Protein AF-A0A163IZF5-F1 (afdb_monomer_lite)

Organism: NCBI:txid189381

Secondary structure (DSSP, 8-state):
------------HHHHHHHHHHHTTTS-HHHHHHHTT--HHHHHHHHHHHTS--TTHHHHHHHHHHHHHTTT---HHHHHHHHHHTT----HHHHHHHHHHHT-

pLDDT: mean 82.53, std 12.18, range [29.98, 91.44]

Foldseek 3Di:
DDDDDDPVPPDPLLVLLVVLLVCVVPDPSVVSCVVSVHDPVSNVVNVVVVPDDDPCPVVLVLLVVVCVVVVNPDDLVVSQVVCVVVVNDDDSVVSVVSCVVVVD

InterPro domains:
  IPR025948 HTH-like domain [PF13276] (58-103)

Radius of gyration: 20.77 Å; chains: 1; bounding box: 46×44×44 Å

Sequence (104 aa):
MYTLAGRQETYPNKTKAQVIYELKDQYDVLALVKVADIPRSTYYYWEKRLNRPDKYAEVKKEILQVAHLYKGRYAYRRVTDDLMRKGIRHDPKTILRLMRELGV

Structure (mmCIF, N/CA/C/O backbone):
data_AF-A0A163IZF5-F1
#
_entry.id   AF-A0A163IZF5-F1
#
loop_
_atom_site.group_PDB
_atom_site.id
_atom_site.type_symbol
_atom_site.label_atom_id
_atom_site.label_alt_id
_atom_site.label_comp_id
_atom_site.label_asym_id
_atom_site.label_entity_id
_atom_site.label_seq_id
_atom_site.pdbx_PDB_ins_code
_atom_site.Cartn_x
_atom_site.Cartn_y
_atom_site.Cartn_z
_atom_site.occupancy
_atom_site.B_iso_or_equiv
_atom_site.auth_seq_id
_atom_site.auth_comp_id
_atom_site.auth_asym_id
_atom_site.auth_atom_id
_atom_site.pdbx_PDB_model_num
ATOM 1 N N . MET A 1 1 ? -29.839 -32.245 6.221 1.00 56.72 1 MET A N 1
ATOM 2 C CA . MET A 1 1 ? -29.493 -31.938 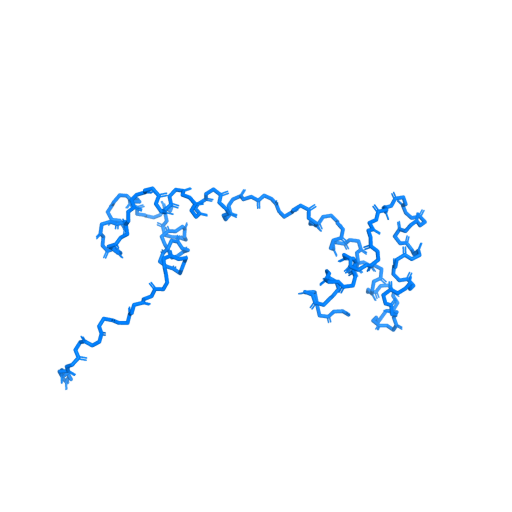7.627 1.00 56.72 1 MET A CA 1
ATOM 3 C C . MET A 1 1 ? -28.040 -32.342 7.851 1.00 56.72 1 MET A C 1
ATOM 5 O O . MET A 1 1 ? -27.736 -33.487 7.555 1.00 56.72 1 MET A O 1
ATOM 9 N N . TYR A 1 2 ? -27.163 -31.446 8.323 1.00 29.98 2 TYR A N 1
ATOM 10 C CA . TYR A 1 2 ? -25.794 -31.781 8.758 1.00 29.98 2 TYR A CA 1
ATOM 11 C C . TYR A 1 2 ? -25.470 -31.047 10.066 1.00 29.98 2 TYR A C 1
ATOM 13 O O . TYR A 1 2 ? -25.668 -29.837 10.155 1.00 29.98 2 TYR A O 1
ATOM 21 N N . THR A 1 3 ? -24.966 -31.793 11.051 1.00 56.22 3 THR A N 1
ATOM 22 C CA . THR A 1 3 ? -24.589 -31.322 12.392 1.00 56.22 3 THR A CA 1
ATOM 23 C C . THR A 1 3 ? -23.203 -31.873 12.755 1.00 56.22 3 THR A C 1
ATOM 25 O O . THR A 1 3 ? -22.900 -33.010 12.401 1.00 56.22 3 THR A O 1
ATOM 28 N N . LEU A 1 4 ? -22.463 -31.094 13.563 1.00 45.84 4 LEU A N 1
ATOM 29 C CA . LEU A 1 4 ? -21.387 -31.445 14.518 1.00 45.84 4 LEU A CA 1
ATOM 30 C C . LEU A 1 4 ? -19.941 -31.038 14.174 1.00 45.84 4 LEU A C 1
ATOM 32 O O . LEU A 1 4 ? -19.424 -31.277 13.093 1.00 45.84 4 LEU A O 1
ATOM 36 N N . ALA A 1 5 ? -19.294 -30.514 15.224 1.00 40.09 5 ALA A N 1
ATOM 37 C CA . ALA A 1 5 ? -17.910 -30.054 15.362 1.00 40.09 5 ALA A CA 1
ATOM 38 C C . ALA A 1 5 ? -17.620 -28.642 14.822 1.00 40.09 5 ALA A C 1
ATOM 40 O O . ALA A 1 5 ? -16.910 -28.448 13.838 1.00 40.09 5 ALA A O 1
ATOM 41 N N . GLY A 1 6 ? -18.129 -27.642 15.551 1.00 41.00 6 GLY A N 1
ATOM 42 C CA . GLY A 1 6 ? -17.761 -26.236 15.417 1.00 41.00 6 GLY A CA 1
ATOM 43 C C . GLY A 1 6 ? -16.281 -25.993 15.711 1.00 41.00 6 GLY A C 1
ATOM 44 O O . GLY A 1 6 ? -15.912 -25.529 16.788 1.00 41.00 6 GLY A O 1
ATOM 45 N N . ARG A 1 7 ? -15.426 -26.233 14.717 1.00 41.25 7 ARG A N 1
ATOM 46 C CA . ARG A 1 7 ? -14.259 -25.376 14.536 1.00 41.25 7 ARG A CA 1
ATOM 47 C C . ARG A 1 7 ? -14.829 -24.002 14.225 1.00 41.25 7 ARG A C 1
ATOM 49 O O . ARG A 1 7 ? -15.332 -23.785 13.128 1.00 41.25 7 ARG A O 1
ATOM 56 N N . GLN A 1 8 ? -14.800 -23.084 15.184 1.00 50.91 8 GLN A N 1
ATOM 57 C CA . GLN A 1 8 ? -14.799 -21.683 14.796 1.00 50.91 8 GLN A CA 1
ATOM 58 C C . GLN A 1 8 ? -13.539 -21.519 13.949 1.00 50.91 8 GLN A C 1
ATOM 60 O O . GLN A 1 8 ? -12.432 -21.517 14.486 1.00 50.91 8 GLN A O 1
ATOM 65 N N . GLU A 1 9 ? -13.681 -21.513 12.624 1.00 55.91 9 GLU A N 1
ATOM 66 C CA . GLU A 1 9 ? -12.592 -21.104 11.752 1.00 55.91 9 GLU A CA 1
ATOM 67 C C . GLU A 1 9 ? -12.208 -19.701 12.207 1.00 55.91 9 GLU A C 1
ATOM 69 O O . GLU A 1 9 ? -12.986 -18.748 12.121 1.00 55.91 9 GLU A O 1
ATOM 74 N N . THR A 1 10 ? -11.034 -19.591 12.820 1.00 69.12 10 THR A N 1
ATOM 75 C CA . THR A 1 10 ? -10.525 -18.329 13.330 1.00 69.12 10 THR A CA 1
ATOM 76 C C . THR A 1 10 ? -10.060 -17.510 12.136 1.00 69.12 10 THR A C 1
ATOM 78 O O . THR A 1 10 ? -8.891 -17.502 11.758 1.00 69.12 10 THR A O 1
ATOM 81 N N . TYR A 1 11 ? -11.010 -16.826 11.496 1.00 76.12 11 TYR A N 1
ATOM 82 C CA . TYR A 1 11 ? -10.708 -15.907 10.409 1.00 76.12 11 TYR A CA 1
ATOM 83 C C . TYR A 1 11 ? -9.817 -14.773 10.931 1.00 76.12 11 TYR A C 1
ATOM 85 O O . TYR A 1 11 ? -10.141 -14.173 11.965 1.00 76.12 11 TYR A O 1
ATOM 93 N N . PRO A 1 12 ? -8.718 -14.433 10.232 1.00 84.88 12 PRO A N 1
ATOM 94 C CA . PRO A 1 12 ? -7.848 -13.340 10.634 1.00 84.88 12 PRO A CA 1
ATOM 95 C C . PRO A 1 12 ? -8.634 -12.040 10.813 1.00 84.88 12 PRO A C 1
ATOM 97 O O . PRO A 1 12 ? -9.497 -11.709 9.997 1.00 84.88 12 PRO A O 1
ATOM 100 N N . ASN A 1 13 ? -8.267 -11.240 11.817 1.00 85.25 13 ASN A N 1
ATOM 101 C CA . ASN A 1 13 ? -8.898 -9.936 12.064 1.00 85.25 13 ASN A CA 1
ATOM 102 C C . ASN A 1 13 ? -8.876 -9.022 10.828 1.00 85.25 13 ASN A C 1
ATOM 104 O O . ASN A 1 13 ? -9.778 -8.212 10.649 1.00 85.25 13 ASN A O 1
ATOM 108 N N . LYS A 1 14 ? -7.867 -9.183 9.958 1.00 85.88 14 LYS A N 1
ATOM 109 C CA . LYS A 1 14 ? -7.791 -8.507 8.658 1.00 85.88 14 LYS A CA 1
ATOM 110 C C . LYS A 1 14 ? -8.964 -8.885 7.748 1.00 85.88 14 LYS A C 1
ATOM 112 O O . LYS A 1 14 ? -9.601 -7.996 7.202 1.00 85.88 14 LYS A O 1
ATOM 117 N N . THR A 1 15 ? -9.241 -10.179 7.595 1.00 87.56 15 THR A N 1
ATOM 118 C CA . THR A 1 15 ? -10.321 -10.692 6.740 1.00 87.56 15 THR A CA 1
ATOM 119 C C . THR A 1 15 ? -11.676 -10.236 7.261 1.00 87.56 15 THR A C 1
ATOM 121 O O . THR A 1 15 ? -12.474 -9.699 6.502 1.00 87.56 15 THR A O 1
ATOM 124 N N . LYS A 1 16 ? -11.896 -10.347 8.577 1.00 88.56 16 LYS A N 1
ATOM 125 C CA . LYS A 1 16 ? -13.116 -9.849 9.224 1.00 88.56 16 LYS A CA 1
ATOM 126 C C . LYS A 1 16 ? -13.306 -8.347 8.990 1.00 88.56 16 LYS A C 1
ATOM 128 O O . LYS A 1 16 ? -14.372 -7.923 8.565 1.00 88.56 16 LYS A O 1
ATOM 133 N N . ALA A 1 17 ? -12.262 -7.543 9.203 1.00 89.12 17 ALA A N 1
ATOM 134 C CA . ALA A 1 17 ? -12.329 -6.102 8.972 1.00 89.12 17 ALA A CA 1
ATOM 135 C C . ALA A 1 17 ? -12.570 -5.738 7.498 1.00 89.12 17 ALA A C 1
ATOM 137 O O . ALA A 1 17 ? -13.240 -4.746 7.233 1.00 89.12 17 ALA A O 1
ATOM 138 N N . GLN A 1 18 ? -12.058 -6.531 6.553 1.00 88.69 18 GLN A N 1
ATOM 139 C CA . GLN A 1 18 ? -12.276 -6.321 5.123 1.00 88.69 18 GLN A CA 1
ATOM 140 C C . GLN A 1 18 ? -13.736 -6.573 4.724 1.00 88.69 18 GLN A C 1
ATOM 142 O O . GLN A 1 18 ? -14.331 -5.728 4.067 1.00 88.69 18 GLN A O 1
ATOM 147 N N . VAL A 1 19 ? -14.343 -7.658 5.214 1.00 90.25 19 VAL A N 1
ATOM 148 C CA . VAL A 1 19 ? -15.774 -7.936 4.997 1.00 90.25 19 VAL A CA 1
ATOM 149 C C . VAL A 1 19 ? -16.651 -6.831 5.598 1.00 90.25 19 VAL A C 1
ATOM 151 O O . VAL A 1 19 ? -17.581 -6.357 4.955 1.00 90.25 19 VAL A O 1
ATOM 154 N N . ILE A 1 20 ? -16.334 -6.365 6.812 1.00 90.19 20 ILE A N 1
ATOM 155 C CA . ILE A 1 20 ? -17.067 -5.251 7.439 1.00 90.19 20 ILE A CA 1
ATOM 156 C C . ILE A 1 20 ? -16.914 -3.970 6.615 1.00 90.19 20 ILE A C 1
ATOM 158 O O . ILE A 1 20 ? -17.884 -3.240 6.442 1.00 90.19 20 ILE A O 1
ATOM 162 N N . TYR A 1 21 ? -15.714 -3.700 6.094 1.00 88.81 21 TYR A N 1
ATOM 163 C CA . TYR A 1 21 ? -15.455 -2.529 5.260 1.00 88.81 21 TYR A CA 1
ATOM 164 C C . TYR A 1 21 ? -16.274 -2.538 3.962 1.00 88.81 21 TYR A C 1
ATOM 166 O O . TYR A 1 21 ? -16.725 -1.480 3.537 1.00 88.81 21 TYR A O 1
ATOM 174 N N . GLU A 1 22 ? -16.491 -3.707 3.354 1.00 88.69 22 GLU A N 1
ATOM 175 C CA . GLU A 1 22 ? -17.331 -3.865 2.156 1.00 88.69 22 GLU A CA 1
ATOM 176 C C . GLU A 1 22 ? -18.831 -3.709 2.462 1.00 88.69 22 GLU A C 1
ATOM 178 O O . GLU A 1 22 ? -19.584 -3.204 1.634 1.00 88.69 22 GLU A O 1
ATOM 183 N N . LEU A 1 23 ? -19.270 -4.099 3.66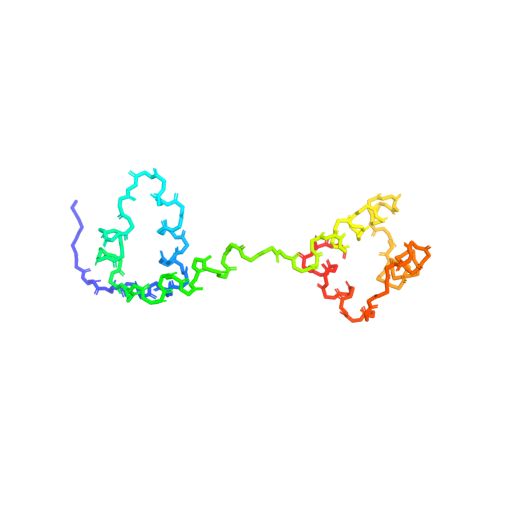3 1.00 90.94 23 LEU A N 1
ATOM 184 C CA . LEU A 1 23 ? -20.676 -4.046 4.089 1.00 90.94 23 LEU A CA 1
ATOM 185 C C . LEU A 1 23 ? -21.071 -2.743 4.804 1.00 90.94 23 LEU A C 1
ATOM 187 O O . LEU A 1 23 ? -22.254 -2.541 5.090 1.00 90.94 23 LEU A O 1
ATOM 191 N N . LYS A 1 24 ? -20.112 -1.854 5.093 1.00 86.94 24 LYS A N 1
ATOM 192 C CA . LYS A 1 24 ? -20.328 -0.631 5.889 1.00 86.94 24 LYS A CA 1
ATOM 193 C C . LYS A 1 24 ? -21.359 0.330 5.289 1.00 86.94 24 LYS A C 1
ATOM 195 O O . LYS A 1 24 ? -21.939 1.121 6.021 1.00 86.94 24 LYS A O 1
ATOM 200 N N . ASP A 1 25 ? -21.545 0.290 3.968 1.00 87.50 25 ASP A N 1
ATOM 201 C CA . ASP A 1 25 ? -22.461 1.188 3.256 1.00 87.50 25 ASP A CA 1
ATOM 202 C C . ASP A 1 25 ? -23.923 0.716 3.363 1.00 87.50 25 ASP A C 1
ATOM 204 O O . ASP A 1 25 ? -24.846 1.498 3.151 1.00 87.50 25 ASP A O 1
ATOM 208 N N . GLN A 1 26 ? -24.142 -0.559 3.707 1.00 89.69 26 GLN A N 1
ATOM 209 C CA . GLN A 1 26 ? -25.469 -1.179 3.803 1.00 89.69 26 GLN A CA 1
ATOM 210 C C . GLN A 1 26 ? -25.913 -1.434 5.248 1.00 89.69 26 GLN A C 1
ATOM 212 O O . GLN A 1 26 ? -27.111 -1.496 5.519 1.00 89.69 26 GLN A O 1
ATOM 217 N N . TYR A 1 27 ? -24.967 -1.590 6.177 1.00 90.62 27 TYR A N 1
ATOM 218 C CA . TYR A 1 27 ? -25.243 -1.970 7.560 1.00 90.62 27 TYR A CA 1
ATOM 219 C C . TYR A 1 27 ? -24.471 -1.103 8.551 1.00 90.62 27 TYR A C 1
ATOM 221 O O . TYR A 1 27 ? -23.388 -0.598 8.261 1.00 90.62 27 TYR A O 1
ATOM 229 N N . ASP A 1 28 ? -24.998 -0.998 9.772 1.00 89.75 28 ASP A N 1
ATOM 230 C CA . ASP A 1 28 ? -24.293 -0.334 10.862 1.00 89.75 28 ASP A CA 1
ATOM 231 C C . ASP A 1 28 ? -23.009 -1.095 11.236 1.00 89.75 28 ASP A C 1
ATOM 233 O O . ASP A 1 28 ? -23.025 -2.259 11.652 1.00 89.75 28 ASP A O 1
ATOM 237 N N . VAL A 1 29 ? -21.880 -0.396 11.135 1.00 88.12 29 VAL A N 1
ATOM 238 C CA . VAL A 1 29 ? -20.544 -0.920 11.438 1.00 88.12 29 VAL A CA 1
ATOM 239 C C . VAL A 1 29 ? -20.465 -1.442 12.873 1.00 88.12 29 VAL A C 1
ATOM 241 O O . VAL A 1 29 ? -19.769 -2.425 13.133 1.00 88.12 29 VAL A O 1
ATOM 244 N N . LEU A 1 30 ? -21.191 -0.840 13.823 1.00 88.12 30 LEU A N 1
ATOM 245 C CA . LEU A 1 30 ? -21.171 -1.294 15.217 1.00 88.12 30 LEU A CA 1
ATOM 246 C C . LEU A 1 30 ? -21.845 -2.647 15.399 1.00 88.12 30 LEU A C 1
ATOM 248 O O . LEU A 1 30 ? -21.351 -3.463 16.182 1.00 88.12 30 LEU A O 1
ATOM 252 N N . ALA A 1 31 ? -22.938 -2.894 14.680 1.00 89.88 31 ALA A N 1
ATOM 253 C CA . ALA A 1 31 ? -23.577 -4.201 14.646 1.00 89.88 31 ALA A CA 1
ATOM 254 C C . ALA A 1 31 ? -22.646 -5.245 14.011 1.00 89.88 31 ALA A C 1
ATOM 256 O O . ALA A 1 31 ? -22.420 -6.303 14.598 1.00 89.88 31 ALA A O 1
ATOM 257 N N . LEU A 1 32 ? -22.024 -4.918 12.875 1.00 88.62 32 LEU A N 1
ATOM 258 C CA . LEU A 1 32 ? -21.109 -5.821 12.170 1.00 88.62 32 LEU A CA 1
ATOM 259 C C . LEU A 1 32 ? -19.875 -6.200 13.006 1.00 88.62 32 LEU A C 1
ATOM 261 O O . LEU A 1 32 ? -19.494 -7.368 13.065 1.00 88.62 32 LEU A O 1
ATOM 265 N N . VAL A 1 33 ? -19.271 -5.231 13.698 1.00 90.31 33 VAL A N 1
ATOM 266 C CA . VAL A 1 33 ? -18.111 -5.453 14.579 1.00 90.31 33 VAL A CA 1
ATOM 267 C C . VAL A 1 33 ? -18.463 -6.360 15.763 1.00 90.31 33 VAL A C 1
ATOM 269 O O . VAL A 1 33 ? -17.647 -7.200 16.145 1.00 90.31 33 VAL A O 1
ATOM 272 N N . LYS A 1 34 ? -19.680 -6.231 16.314 1.00 88.94 34 LYS A N 1
ATOM 273 C CA . LYS A 1 34 ? -20.181 -7.119 17.377 1.00 88.94 34 LYS A CA 1
ATOM 274 C C . LYS A 1 34 ? -20.392 -8.546 16.874 1.00 88.94 34 LYS A C 1
ATOM 276 O O . LYS A 1 34 ? -20.002 -9.481 17.560 1.00 88.94 34 LYS A O 1
ATOM 281 N N . VAL A 1 35 ? -20.973 -8.716 15.685 1.00 89.19 35 VAL A N 1
ATOM 282 C CA . VAL A 1 35 ? -21.219 -10.042 15.087 1.00 89.19 35 VAL A CA 1
ATOM 283 C C . VAL A 1 35 ? -19.909 -10.742 14.720 1.00 89.19 35 VAL A C 1
ATOM 285 O O . VAL A 1 35 ? -19.772 -11.946 14.919 1.00 89.19 35 VAL A O 1
ATOM 288 N N . ALA A 1 36 ? -18.927 -9.995 14.213 1.00 85.88 36 ALA A N 1
ATOM 289 C CA . ALA A 1 36 ? -17.625 -10.535 13.830 1.00 85.88 36 ALA A CA 1
ATOM 290 C C . ALA A 1 36 ? -16.701 -10.850 15.022 1.00 85.88 36 ALA A C 1
ATOM 292 O O . ALA A 1 36 ? -15.622 -11.415 14.810 1.00 85.88 36 ALA A O 1
ATOM 293 N N . ASP A 1 37 ? -17.097 -10.481 16.244 1.00 88.38 37 ASP A N 1
ATOM 294 C CA . ASP A 1 37 ? -16.311 -10.629 17.471 1.00 88.38 37 ASP A CA 1
ATOM 295 C C . ASP A 1 37 ? -14.889 -10.052 17.325 1.00 88.38 37 ASP A C 1
ATOM 297 O O . ASP A 1 37 ? -13.876 -10.740 17.475 1.00 88.38 37 ASP A O 1
ATOM 301 N N . ILE A 1 38 ? -14.802 -8.776 16.922 1.00 88.12 38 ILE A N 1
ATOM 302 C CA . ILE A 1 38 ? -13.531 -8.038 16.869 1.00 88.12 38 ILE A CA 1
ATOM 303 C C . ILE A 1 38 ? -13.608 -6.747 17.690 1.00 88.12 38 ILE A C 1
ATOM 305 O O . ILE A 1 38 ? -14.656 -6.104 17.748 1.00 88.12 38 ILE A O 1
ATOM 309 N N . PRO A 1 39 ? -12.497 -6.284 18.290 1.00 89.94 39 PRO A N 1
ATOM 310 C CA . PRO A 1 39 ? -12.476 -4.981 18.940 1.00 89.94 39 PRO A CA 1
ATOM 311 C C . PRO A 1 39 ? -12.726 -3.848 17.936 1.00 89.94 39 PRO A C 1
ATOM 313 O O . PRO A 1 39 ? -12.143 -3.822 16.847 1.00 89.94 39 PRO A O 1
ATOM 316 N N . ARG A 1 40 ? -13.514 -2.836 18.333 1.00 89.50 40 ARG A N 1
ATOM 317 C CA . ARG A 1 40 ? -13.732 -1.616 17.523 1.00 89.50 40 ARG A CA 1
ATOM 318 C C . ARG A 1 40 ? -12.411 -0.958 17.119 1.00 89.50 40 ARG A C 1
ATOM 320 O O . ARG A 1 40 ? -12.261 -0.523 15.982 1.00 89.50 40 ARG A O 1
ATOM 327 N N . SER A 1 41 ? -11.432 -0.924 18.025 1.00 89.69 41 SER A N 1
ATOM 328 C CA . SER A 1 41 ? -10.090 -0.395 17.754 1.00 89.69 41 SER A CA 1
ATOM 329 C C . SER A 1 41 ? -9.380 -1.147 16.624 1.00 89.69 41 SER A C 1
ATOM 331 O O . SER A 1 41 ? -8.731 -0.523 15.786 1.00 89.69 41 SER A O 1
ATOM 333 N N . THR A 1 42 ? -9.542 -2.471 16.558 1.00 90.12 42 THR A N 1
ATOM 334 C CA . THR A 1 42 ? -8.994 -3.310 15.490 1.00 90.12 42 THR A CA 1
ATOM 335 C C . THR A 1 42 ? -9.654 -3.000 14.152 1.00 90.12 42 THR A C 1
ATOM 337 O O . THR A 1 42 ? -8.941 -2.858 13.159 1.00 90.12 42 THR A O 1
ATOM 340 N N . TYR A 1 43 ? -10.978 -2.828 14.119 1.00 90.62 43 TYR A N 1
ATOM 341 C CA . TYR A 1 43 ? -11.680 -2.410 12.903 1.00 90.62 43 TYR A CA 1
ATOM 342 C C . TYR A 1 43 ? -11.163 -1.059 12.390 1.00 90.62 43 TYR A C 1
ATOM 344 O O . TYR A 1 43 ? -10.671 -0.986 11.267 1.00 90.62 43 TYR A O 1
ATOM 352 N N . TYR A 1 44 ? -11.170 -0.013 13.224 1.00 90.25 44 TYR A N 1
ATOM 353 C CA . TYR A 1 44 ? -10.726 1.322 12.801 1.00 90.25 44 TYR A CA 1
ATOM 354 C C . TYR A 1 44 ? -9.239 1.370 12.421 1.00 90.25 44 TYR A C 1
ATOM 356 O O . TYR A 1 44 ? -8.833 2.163 11.569 1.00 90.25 44 TYR A O 1
ATOM 364 N N . TYR A 1 45 ? -8.406 0.512 13.017 1.00 91.44 45 TYR A N 1
ATOM 365 C CA . TYR A 1 45 ? -7.020 0.332 12.587 1.00 91.44 45 TYR A CA 1
ATOM 366 C C . TYR A 1 45 ? -6.934 -0.206 11.150 1.00 91.44 45 TYR A C 1
ATOM 368 O O . TYR A 1 45 ? -6.162 0.317 10.340 1.00 91.44 45 TYR A O 1
ATOM 376 N N . TRP A 1 46 ? -7.723 -1.232 10.823 1.00 89.81 46 TRP A N 1
ATOM 377 C CA . TRP A 1 46 ? -7.756 -1.811 9.481 1.00 89.81 46 TRP A CA 1
ATOM 378 C C . TRP A 1 46 ? -8.423 -0.890 8.465 1.00 89.81 46 TRP A C 1
ATOM 380 O O . TRP A 1 46 ? -7.871 -0.724 7.383 1.00 89.81 46 TRP A O 1
ATOM 390 N N . GLU A 1 47 ? -9.516 -0.217 8.820 1.00 88.75 47 GLU A N 1
ATOM 391 C CA . GLU A 1 47 ? -10.181 0.781 7.974 1.00 88.75 47 GLU A CA 1
ATOM 392 C C . GLU A 1 47 ? -9.201 1.882 7.548 1.00 88.75 47 GLU A C 1
ATOM 394 O O . GLU A 1 47 ? -9.035 2.150 6.357 1.00 88.75 47 GLU A O 1
ATOM 399 N N . LYS A 1 48 ? -8.449 2.449 8.502 1.00 87.44 48 LYS A N 1
ATOM 400 C CA . LYS A 1 48 ? -7.406 3.442 8.201 1.00 87.44 48 LYS A CA 1
ATOM 401 C C . LYS A 1 48 ? -6.305 2.898 7.298 1.00 87.44 48 LYS A C 1
ATOM 403 O O . LYS A 1 48 ? -5.679 3.677 6.591 1.00 87.44 48 LYS A O 1
ATOM 408 N N . ARG A 1 49 ? -6.005 1.598 7.344 1.00 84.88 49 ARG A N 1
ATOM 409 C CA . ARG A 1 49 ? -4.996 0.973 6.474 1.00 84.88 49 ARG A CA 1
ATOM 410 C C . ARG A 1 49 ? -5.533 0.654 5.085 1.00 84.88 49 ARG A C 1
ATOM 412 O O . ARG A 1 49 ? -4.767 0.777 4.138 1.00 84.88 49 ARG A O 1
ATOM 419 N N . LEU A 1 50 ? -6.795 0.251 4.977 1.00 82.25 50 LEU A N 1
ATOM 420 C CA . LEU A 1 50 ? -7.470 -0.008 3.705 1.00 82.25 50 LEU A CA 1
ATOM 421 C C . LEU A 1 50 ? -7.679 1.291 2.925 1.00 82.25 50 LEU A C 1
ATOM 423 O O . LEU A 1 50 ? -7.496 1.311 1.716 1.00 82.25 50 LEU A O 1
ATOM 427 N N . ASN A 1 51 ? -7.967 2.388 3.627 1.00 81.31 51 ASN A N 1
ATOM 428 C CA . ASN A 1 51 ? -8.160 3.702 3.020 1.00 81.31 51 ASN A CA 1
ATOM 429 C C . ASN A 1 51 ? -6.846 4.481 2.792 1.00 81.31 51 ASN A C 1
ATOM 431 O O . ASN A 1 51 ? -6.868 5.657 2.435 1.00 81.31 51 ASN A O 1
ATOM 435 N N . ARG A 1 52 ? -5.675 3.873 3.041 1.00 81.06 52 ARG A N 1
ATOM 436 C CA . ARG A 1 52 ? -4.399 4.532 2.728 1.00 81.06 52 ARG A CA 1
ATOM 437 C C . ARG A 1 52 ? -4.176 4.487 1.218 1.00 81.06 52 ARG A C 1
ATOM 439 O O . ARG A 1 52 ? -4.128 3.384 0.674 1.00 81.06 52 ARG A O 1
ATOM 446 N N . PRO A 1 53 ? -3.966 5.639 0.558 1.00 75.88 53 PRO A N 1
ATOM 447 C CA . PRO A 1 53 ? -3.572 5.636 -0.842 1.00 75.88 53 PRO A CA 1
ATOM 448 C C . PRO A 1 53 ? -2.255 4.864 -0.991 1.00 75.88 53 PRO A C 1
ATOM 450 O O . PRO A 1 53 ? -1.338 5.022 -0.176 1.00 75.88 53 PRO A O 1
ATOM 453 N N . ASP A 1 54 ? -2.165 4.000 -2.007 1.00 79.69 54 ASP A N 1
ATOM 454 C CA . ASP A 1 54 ? -0.922 3.287 -2.303 1.00 79.69 54 ASP A CA 1
ATOM 455 C C . ASP A 1 54 ? 0.155 4.323 -2.653 1.00 79.69 54 ASP A C 1
ATOM 457 O O . ASP A 1 54 ? 0.074 5.015 -3.668 1.00 79.69 54 ASP A O 1
ATOM 461 N N . LYS A 1 55 ? 1.178 4.423 -1.795 1.00 81.44 55 LYS A N 1
ATOM 462 C CA . LYS A 1 55 ? 2.319 5.337 -1.957 1.00 81.44 55 LYS A CA 1
ATOM 463 C C . LYS A 1 55 ? 2.994 5.181 -3.322 1.00 81.44 55 LYS A C 1
ATOM 465 O O . LYS A 1 55 ? 3.584 6.133 -3.820 1.00 81.44 55 LYS A O 1
ATOM 470 N N . TYR A 1 56 ? 2.938 3.985 -3.902 1.00 84.69 56 TYR A N 1
ATOM 471 C CA . TYR A 1 56 ? 3.564 3.666 -5.178 1.00 84.69 56 TYR A CA 1
ATOM 472 C C . TYR A 1 56 ? 2.553 3.585 -6.326 1.00 84.69 56 TYR A C 1
ATOM 474 O O . TYR A 1 56 ? 2.922 3.100 -7.390 1.00 84.69 56 TYR A O 1
ATOM 482 N N . ALA A 1 57 ? 1.307 4.045 -6.150 1.00 84.06 57 ALA A N 1
ATOM 483 C CA . ALA A 1 57 ? 0.272 3.981 -7.186 1.00 84.06 57 ALA A CA 1
ATOM 484 C C . ALA A 1 57 ? 0.729 4.612 -8.510 1.00 84.06 57 ALA A C 1
ATOM 486 O O . ALA A 1 57 ? 0.606 4.001 -9.570 1.00 84.06 57 ALA A O 1
ATOM 487 N N . GLU A 1 58 ? 1.310 5.811 -8.442 1.00 84.94 58 GLU A N 1
ATOM 488 C CA . GLU A 1 58 ? 1.819 6.531 -9.613 1.00 84.94 58 GLU A CA 1
ATOM 489 C C . GLU A 1 58 ? 2.989 5.786 -10.271 1.00 84.94 58 GLU A C 1
ATOM 491 O O . GLU A 1 58 ? 2.992 5.551 -11.476 1.00 84.94 58 GLU A O 1
ATOM 496 N N . VAL A 1 59 ? 3.931 5.296 -9.464 1.00 86.44 59 VAL A N 1
ATOM 497 C CA . VAL A 1 59 ? 5.087 4.521 -9.938 1.00 86.44 59 VAL A CA 1
ATOM 498 C C . VAL A 1 59 ? 4.642 3.221 -10.609 1.00 86.44 59 VAL A C 1
ATOM 500 O O . VAL A 1 59 ? 5.149 2.868 -11.670 1.00 86.44 59 VAL A O 1
ATOM 503 N N . LYS A 1 60 ? 3.672 2.511 -10.021 1.00 88.56 60 LYS A N 1
ATOM 504 C CA . LYS A 1 60 ? 3.085 1.287 -10.583 1.00 88.56 60 LYS A CA 1
ATOM 505 C C . LYS A 1 60 ? 2.412 1.564 -11.926 1.00 88.56 60 LYS A C 1
ATOM 507 O O . LYS A 1 60 ? 2.597 0.790 -12.863 1.00 88.56 60 LYS A O 1
ATOM 512 N N . LYS A 1 61 ? 1.680 2.676 -12.040 1.00 88.62 61 LYS A N 1
ATOM 513 C CA . LYS A 1 61 ? 1.050 3.105 -13.295 1.00 88.62 61 LYS A CA 1
ATOM 514 C C . LYS A 1 61 ? 2.092 3.343 -14.388 1.00 88.62 61 LYS A C 1
ATOM 516 O O . LYS A 1 61 ? 1.925 2.854 -15.503 1.00 88.62 61 LYS A O 1
ATOM 521 N N . GLU A 1 62 ? 3.182 4.029 -14.065 1.00 88.06 62 GLU A N 1
ATOM 522 C CA . GLU A 1 62 ? 4.264 4.289 -15.020 1.00 88.06 62 GLU A CA 1
ATOM 523 C C . GLU A 1 62 ? 5.023 3.016 -15.415 1.00 88.06 62 GLU A C 1
ATOM 525 O O . GLU A 1 62 ? 5.307 2.817 -16.597 1.00 88.06 62 GLU A O 1
ATOM 530 N N . ILE A 1 63 ? 5.284 2.114 -14.462 1.00 86.69 63 ILE A N 1
ATOM 531 C CA . ILE A 1 63 ? 5.861 0.788 -14.736 1.00 86.69 63 ILE A CA 1
ATOM 532 C C . ILE A 1 63 ? 4.991 0.023 -15.740 1.00 86.69 63 ILE A C 1
ATOM 534 O O . ILE A 1 63 ? 5.519 -0.497 -16.722 1.00 86.69 63 ILE A O 1
ATOM 538 N N . LEU A 1 64 ? 3.672 -0.018 -15.527 1.00 87.25 64 LEU A N 1
ATOM 539 C CA . LEU A 1 64 ? 2.736 -0.697 -16.428 1.00 87.25 64 LEU A CA 1
ATOM 540 C C . LEU A 1 64 ? 2.731 -0.079 -17.826 1.00 87.25 64 LEU A C 1
ATOM 542 O O . LEU A 1 64 ? 2.758 -0.812 -18.813 1.00 87.25 64 LEU A O 1
ATOM 546 N N . GLN A 1 65 ? 2.734 1.252 -17.928 1.00 88.06 65 GLN A N 1
ATOM 547 C CA . GLN A 1 65 ? 2.796 1.930 -19.224 1.00 88.06 65 GLN A CA 1
ATOM 548 C C . GLN A 1 65 ? 4.073 1.571 -19.982 1.00 88.06 65 GLN A C 1
ATOM 550 O O . GLN A 1 65 ? 4.003 1.165 -21.141 1.00 88.06 65 GLN A O 1
ATOM 555 N N . VAL A 1 66 ? 5.233 1.686 -19.329 1.00 86.25 66 VAL A N 1
ATOM 556 C CA . VAL A 1 66 ? 6.532 1.351 -19.929 1.00 86.25 66 VAL A CA 1
ATOM 557 C C . VAL A 1 66 ? 6.545 -0.117 -20.351 1.00 86.25 66 VAL A C 1
ATOM 559 O O . VAL A 1 66 ? 6.858 -0.433 -21.494 1.00 86.25 66 VAL A O 1
ATOM 562 N N . ALA A 1 67 ? 6.129 -1.026 -19.477 1.00 84.38 67 ALA A N 1
ATOM 563 C CA . ALA A 1 67 ? 6.098 -2.445 -19.796 1.00 84.38 67 ALA A CA 1
ATOM 564 C C . ALA A 1 67 ? 5.174 -2.791 -20.969 1.00 84.38 67 ALA A C 1
ATOM 566 O O . ALA A 1 67 ? 5.548 -3.588 -21.834 1.00 84.38 67 ALA A O 1
ATOM 567 N N . HIS A 1 68 ? 3.996 -2.167 -21.032 1.00 83.38 68 HIS A N 1
ATOM 568 C CA . HIS A 1 68 ? 3.043 -2.366 -22.117 1.00 83.38 68 HIS A CA 1
ATOM 569 C C . HIS A 1 68 ? 3.573 -1.825 -23.452 1.00 83.38 68 HIS A C 1
ATOM 571 O O . HIS A 1 68 ? 3.484 -2.519 -24.467 1.00 83.38 68 HIS A O 1
ATOM 577 N N . LEU A 1 69 ? 4.204 -0.642 -23.453 1.00 82.19 69 LEU A N 1
ATOM 578 C CA . LEU A 1 69 ? 4.833 -0.057 -24.647 1.00 82.19 69 LEU A CA 1
ATOM 579 C C . LEU A 1 69 ? 5.841 -1.016 -25.298 1.00 82.19 69 LEU A C 1
ATOM 581 O O . LEU A 1 69 ? 5.899 -1.123 -26.523 1.00 82.19 69 LEU A O 1
ATOM 585 N N . TYR A 1 70 ? 6.584 -1.775 -24.490 1.00 79.12 70 TYR A N 1
ATOM 586 C CA .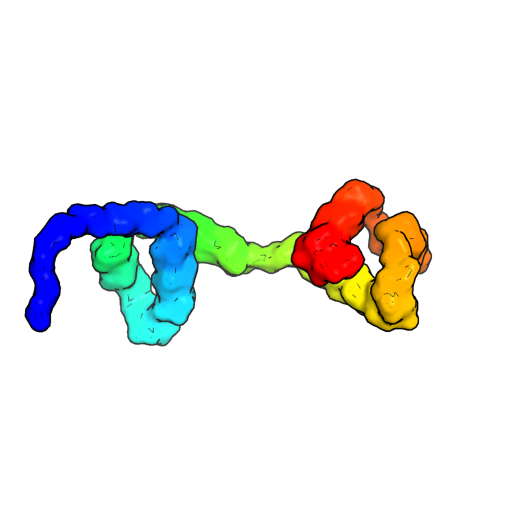 TYR A 1 70 ? 7.582 -2.731 -24.980 1.00 79.12 70 TYR A CA 1
ATOM 587 C C . TYR A 1 70 ? 7.102 -4.192 -25.007 1.00 79.12 70 TYR A C 1
ATOM 589 O O . TYR A 1 70 ? 7.917 -5.108 -25.190 1.00 79.12 70 TYR A O 1
ATOM 597 N N . LYS A 1 71 ? 5.786 -4.427 -24.880 1.00 75.62 71 LYS A N 1
ATOM 598 C CA . LYS A 1 71 ? 5.142 -5.756 -24.904 1.00 75.62 71 LYS A CA 1
ATOM 599 C C . LYS A 1 71 ? 5.726 -6.746 -23.882 1.00 75.62 71 LYS A C 1
ATOM 601 O O . LYS A 1 71 ? 5.926 -7.913 -24.207 1.00 75.62 71 LYS A O 1
ATOM 606 N N . GLY A 1 72 ? 6.096 -6.278 -22.689 1.00 69.56 72 GLY A N 1
ATOM 607 C CA . GLY A 1 72 ? 6.631 -7.133 -21.619 1.00 69.56 72 GLY A CA 1
ATOM 608 C C . GLY A 1 72 ? 8.031 -7.711 -21.876 1.00 69.56 72 GLY A C 1
ATOM 609 O O . GLY A 1 72 ? 8.500 -8.545 -21.114 1.00 69.56 72 GLY A O 1
ATOM 610 N N . ARG A 1 73 ? 8.746 -7.276 -22.925 1.00 76.81 73 ARG A N 1
ATOM 611 C CA . ARG A 1 73 ? 10.123 -7.746 -23.202 1.00 76.81 73 ARG A CA 1
ATOM 612 C C . ARG A 1 73 ? 11.193 -7.040 -22.370 1.00 76.81 73 ARG A C 1
ATOM 614 O O . ARG A 1 73 ? 12.377 -7.356 -22.482 1.00 76.81 73 ARG A O 1
ATOM 621 N N . TYR A 1 74 ? 10.809 -6.025 -21.604 1.00 80.00 74 TYR A N 1
ATOM 622 C CA . TYR A 1 74 ? 11.749 -5.197 -20.864 1.00 80.00 74 TYR A CA 1
ATOM 623 C C . TYR A 1 74 ? 11.969 -5.743 -19.462 1.00 80.00 74 TYR A C 1
ATOM 625 O O . TYR A 1 74 ? 11.057 -5.813 -18.650 1.00 80.00 74 TYR A O 1
ATOM 633 N N . ALA A 1 75 ? 13.227 -6.061 -19.168 1.00 78.19 75 ALA A N 1
ATOM 634 C CA . ALA A 1 75 ? 13.668 -6.349 -17.815 1.00 78.19 75 ALA A CA 1
ATOM 635 C C . ALA A 1 75 ? 13.674 -5.077 -16.948 1.00 78.19 75 ALA A C 1
ATOM 637 O O . ALA A 1 75 ? 13.808 -3.957 -17.450 1.00 78.19 75 ALA A O 1
ATOM 638 N N . TYR A 1 76 ? 13.644 -5.266 -15.628 1.00 84.56 76 TYR A N 1
ATOM 639 C CA . TYR A 1 76 ? 13.536 -4.184 -14.643 1.00 84.56 76 TYR A CA 1
ATOM 640 C C . TYR A 1 76 ? 14.593 -3.075 -14.767 1.00 84.56 76 TYR A C 1
ATOM 642 O O . TYR A 1 76 ? 14.304 -1.924 -14.450 1.00 84.56 76 TYR A O 1
ATOM 650 N N . ARG A 1 77 ? 15.804 -3.382 -15.262 1.00 86.06 77 ARG A N 1
ATOM 651 C CA . ARG A 1 77 ? 16.837 -2.364 -15.530 1.00 86.06 77 ARG A CA 1
ATOM 652 C C . ARG A 1 77 ? 16.377 -1.350 -16.576 1.00 86.06 77 ARG A C 1
ATOM 654 O O . ARG A 1 77 ? 16.443 -0.159 -16.320 1.00 86.06 77 ARG A O 1
ATOM 661 N N . ARG A 1 78 ? 15.829 -1.817 -17.703 1.00 87.94 78 ARG A N 1
ATOM 662 C CA . ARG A 1 78 ? 15.351 -0.929 -18.777 1.00 87.94 78 ARG A CA 1
ATOM 663 C C . ARG A 1 78 ? 14.146 -0.106 -18.334 1.00 87.94 78 ARG A C 1
ATOM 665 O O . ARG A 1 78 ? 14.047 1.063 -18.677 1.00 87.94 78 ARG A O 1
ATOM 672 N N . VAL A 1 79 ? 13.265 -0.703 -17.528 1.00 85.62 79 VAL A N 1
ATOM 673 C CA . VAL A 1 79 ? 12.145 0.022 -16.909 1.00 85.62 79 VAL A CA 1
ATOM 674 C C . VAL A 1 79 ? 12.662 1.103 -15.959 1.00 85.62 79 VAL A C 1
ATOM 676 O O . VAL A 1 79 ? 12.150 2.216 -15.969 1.00 85.62 79 VAL A O 1
ATOM 679 N N . THR A 1 80 ? 13.707 0.810 -15.180 1.00 88.44 80 THR A N 1
AT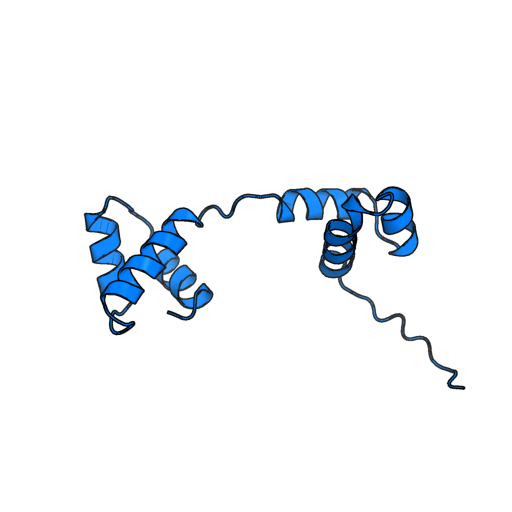OM 680 C CA . THR A 1 80 ? 14.338 1.789 -14.283 1.00 88.44 80 THR A CA 1
ATOM 681 C C . THR A 1 80 ? 14.941 2.953 -15.064 1.00 88.44 80 THR A C 1
ATOM 683 O O . THR A 1 80 ? 14.698 4.100 -14.702 1.00 88.44 80 THR A O 1
ATOM 686 N N . ASP A 1 81 ? 15.653 2.685 -16.158 1.00 88.62 81 ASP A N 1
ATOM 687 C CA . ASP A 1 81 ? 16.236 3.734 -17.001 1.00 88.62 81 ASP A CA 1
ATOM 688 C C . ASP A 1 81 ? 15.154 4.640 -17.613 1.00 88.62 81 ASP A C 1
ATOM 690 O O . ASP A 1 81 ? 15.286 5.865 -17.595 1.00 88.62 81 ASP A O 1
ATOM 694 N N . ASP A 1 82 ? 14.054 4.063 -18.106 1.00 88.56 82 ASP A N 1
ATOM 695 C CA . ASP A 1 82 ? 12.925 4.824 -18.653 1.00 88.56 82 ASP A CA 1
ATOM 696 C C . ASP A 1 82 ? 12.222 5.664 -17.572 1.00 88.56 82 ASP A C 1
ATOM 698 O O . ASP A 1 82 ? 11.902 6.831 -17.811 1.00 88.56 82 ASP A O 1
ATOM 702 N N . LEU A 1 83 ? 12.043 5.120 -16.363 1.00 87.81 83 LEU A N 1
ATOM 703 C CA . LEU A 1 83 ? 11.514 5.869 -15.217 1.00 87.81 83 LEU A CA 1
ATOM 704 C C . LEU A 1 83 ? 12.443 7.022 -14.817 1.00 87.81 83 LEU A C 1
ATOM 706 O O . LEU A 1 83 ? 11.970 8.131 -14.564 1.00 87.81 83 LEU A O 1
ATOM 710 N N . MET A 1 84 ? 13.760 6.802 -14.833 1.00 87.94 84 MET A N 1
ATOM 711 C CA . MET A 1 84 ? 14.744 7.849 -14.554 1.00 87.94 84 MET A CA 1
ATOM 712 C C . MET A 1 84 ? 14.709 8.961 -15.607 1.00 87.94 84 MET A C 1
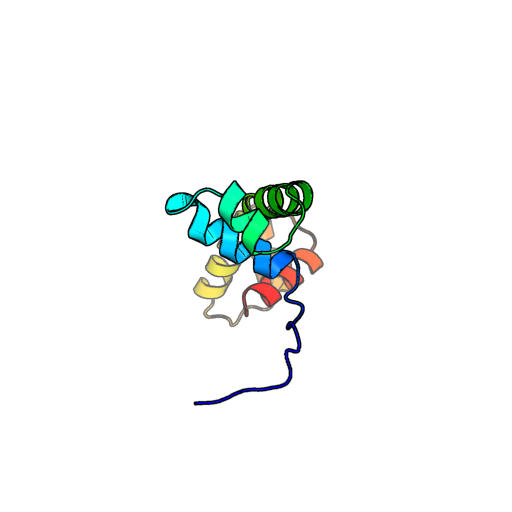ATOM 714 O O . MET A 1 84 ? 14.799 10.132 -15.235 1.00 87.94 84 MET A O 1
ATOM 718 N N . ARG A 1 85 ? 14.524 8.628 -16.896 1.00 86.81 85 ARG A N 1
ATOM 719 C CA . ARG A 1 85 ? 14.335 9.628 -17.967 1.00 86.81 85 ARG A CA 1
ATOM 720 C C . ARG A 1 85 ? 13.050 10.437 -17.793 1.00 86.81 85 ARG A C 1
ATOM 722 O O . ARG A 1 85 ? 13.036 11.616 -18.126 1.00 86.81 85 ARG A O 1
ATOM 729 N N . LYS A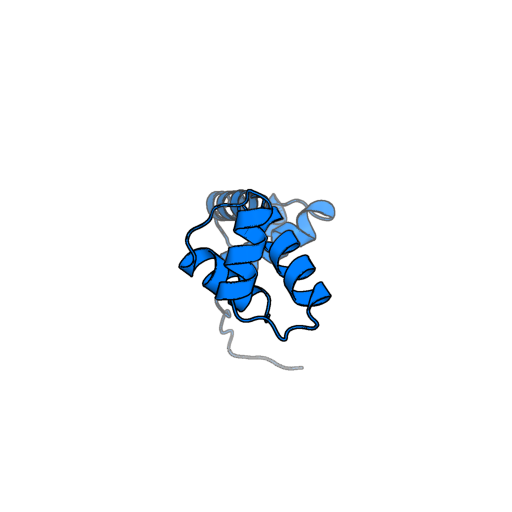 1 86 ? 12.003 9.834 -17.226 1.00 84.94 86 LYS A N 1
ATOM 730 C CA . LYS A 1 86 ? 10.747 10.509 -16.854 1.00 84.94 86 LYS A CA 1
ATOM 731 C C . LYS A 1 86 ? 10.838 11.310 -15.543 1.00 84.94 86 LYS A C 1
ATOM 733 O O . LYS A 1 86 ? 9.850 11.903 -15.127 1.00 84.94 86 LYS A O 1
ATOM 738 N N . GLY A 1 87 ? 11.998 11.335 -14.881 1.00 85.56 87 GLY A N 1
ATOM 739 C CA . GLY A 1 87 ? 12.211 12.063 -13.625 1.00 85.56 87 GLY A CA 1
ATOM 740 C C . GLY A 1 87 ? 11.798 11.303 -12.359 1.00 85.56 87 GLY A C 1
ATOM 741 O O . GLY A 1 87 ? 11.958 11.824 -11.257 1.00 85.56 87 GLY A O 1
ATOM 742 N N . ILE A 1 88 ? 11.332 10.056 -12.479 1.00 84.62 88 ILE A N 1
ATOM 743 C CA . ILE A 1 88 ? 10.917 9.222 -11.347 1.00 84.62 88 ILE A CA 1
ATOM 744 C C . ILE A 1 88 ? 12.129 8.443 -10.842 1.00 84.62 88 ILE A C 1
ATOM 746 O O . ILE A 1 88 ? 12.576 7.469 -11.451 1.00 84.62 88 ILE A O 1
ATOM 750 N N . ARG A 1 89 ? 12.676 8.875 -9.704 1.00 84.25 89 ARG A N 1
ATOM 751 C CA . ARG A 1 89 ? 13.839 8.237 -9.076 1.00 84.25 89 ARG A CA 1
ATOM 752 C C . ARG A 1 89 ? 13.414 7.436 -7.852 1.00 84.25 89 ARG A C 1
ATOM 754 O O . ARG A 1 89 ? 13.162 7.988 -6.785 1.00 84.25 89 ARG A O 1
ATOM 761 N N . HIS A 1 90 ? 13.392 6.118 -8.007 1.00 86.25 90 HIS A N 1
ATOM 762 C CA . HIS A 1 90 ? 13.253 5.169 -6.908 1.00 86.25 90 HIS A CA 1
ATOM 763 C C . HIS A 1 90 ? 14.408 4.177 -6.909 1.00 86.25 90 HIS A C 1
ATOM 765 O O . HIS A 1 90 ? 15.052 3.957 -7.932 1.00 86.25 90 HIS A O 1
ATOM 771 N N . ASP A 1 91 ? 14.660 3.568 -5.749 1.00 88.25 91 ASP A N 1
ATOM 772 C CA . ASP A 1 91 ? 15.648 2.502 -5.639 1.00 88.25 91 ASP A CA 1
ATOM 773 C C . ASP A 1 91 ? 15.308 1.374 -6.642 1.00 88.25 91 ASP A C 1
ATOM 775 O O . ASP A 1 91 ? 14.156 0.918 -6.670 1.00 88.25 91 ASP A O 1
ATOM 779 N N . PRO A 1 92 ? 16.275 0.888 -7.443 1.00 85.12 92 PRO A N 1
ATOM 780 C CA . PRO A 1 92 ? 16.041 -0.178 -8.418 1.00 85.12 92 PRO A CA 1
ATOM 781 C C . PRO A 1 92 ? 15.432 -1.453 -7.815 1.00 85.12 92 PRO A C 1
ATOM 783 O O . PRO A 1 92 ? 14.650 -2.144 -8.470 1.00 85.12 92 PRO A O 1
ATOM 786 N N . LYS A 1 93 ? 15.735 -1.768 -6.549 1.00 88.75 93 LYS A N 1
ATOM 787 C CA . LYS A 1 93 ? 15.128 -2.889 -5.813 1.00 88.75 93 LYS A CA 1
ATOM 788 C C . LYS A 1 93 ? 13.653 -2.632 -5.509 1.00 88.75 93 LYS A C 1
ATOM 790 O O . LYS A 1 93 ? 12.861 -3.573 -5.508 1.00 88.75 93 LYS A O 1
ATOM 795 N N . THR A 1 94 ? 13.269 -1.373 -5.284 1.00 88.69 94 THR A N 1
ATOM 796 C CA . THR A 1 94 ? 11.858 -0.987 -5.117 1.00 88.69 94 THR A CA 1
ATOM 797 C C . THR A 1 94 ? 11.103 -1.182 -6.423 1.00 88.69 94 THR A C 1
ATOM 799 O O . THR A 1 94 ? 10.043 -1.797 -6.409 1.00 88.69 94 THR A O 1
ATOM 802 N N . ILE A 1 95 ? 11.671 -0.746 -7.549 1.00 86.88 95 ILE A N 1
ATOM 803 C CA . ILE A 1 95 ? 11.072 -0.937 -8.879 1.00 86.88 95 ILE A CA 1
ATOM 804 C C . ILE A 1 95 ? 10.918 -2.430 -9.189 1.00 86.88 95 ILE A C 1
ATOM 806 O O . ILE A 1 95 ? 9.837 -2.861 -9.575 1.00 86.88 95 ILE A O 1
ATOM 810 N N . LEU A 1 96 ? 11.948 -3.240 -8.924 1.00 88.56 96 LEU A N 1
ATOM 811 C CA . LEU A 1 96 ? 11.880 -4.693 -9.096 1.00 88.56 96 LEU A CA 1
ATOM 812 C C . LEU A 1 96 ? 10.779 -5.334 -8.235 1.00 88.56 96 LEU A C 1
ATOM 814 O O . LEU A 1 96 ? 10.044 -6.192 -8.720 1.00 88.56 96 LEU A O 1
ATOM 818 N N . ARG A 1 97 ? 10.648 -4.927 -6.965 1.00 90.62 97 ARG A N 1
ATOM 819 C CA . ARG A 1 97 ? 9.564 -5.405 -6.092 1.00 90.62 97 ARG A CA 1
ATOM 820 C C . ARG A 1 97 ? 8.191 -5.035 -6.658 1.00 90.62 97 ARG A C 1
ATOM 822 O O . ARG A 1 97 ? 7.317 -5.891 -6.697 1.00 90.62 97 ARG A O 1
ATOM 829 N N . LEU A 1 98 ? 8.019 -3.794 -7.115 1.00 88.81 98 LEU A N 1
ATOM 830 C CA . LEU A 1 98 ? 6.761 -3.314 -7.694 1.00 88.81 98 LEU A CA 1
ATOM 831 C C . LEU A 1 98 ? 6.417 -4.044 -9.000 1.00 88.81 98 LEU A C 1
ATOM 833 O O . LEU A 1 98 ? 5.267 -4.417 -9.185 1.00 88.81 98 LEU A O 1
ATOM 837 N N . MET A 1 99 ? 7.394 -4.315 -9.868 1.00 87.12 99 MET A N 1
ATOM 838 C CA . MET A 1 99 ? 7.184 -5.125 -11.076 1.00 87.12 99 MET A CA 1
ATOM 839 C C . MET A 1 99 ? 6.712 -6.544 -10.741 1.00 87.12 99 MET A C 1
ATOM 841 O O . MET A 1 99 ? 5.746 -7.019 -11.330 1.00 87.12 99 MET A O 1
ATOM 845 N N . ARG A 1 100 ? 7.315 -7.185 -9.729 1.00 87.06 100 ARG A N 1
ATOM 846 C CA . ARG A 1 100 ? 6.876 -8.510 -9.252 1.00 87.06 100 ARG A CA 1
ATOM 847 C C . ARG A 1 100 ? 5.450 -8.498 -8.706 1.00 87.06 100 ARG A C 1
ATOM 849 O O . ARG A 1 100 ? 4.707 -9.434 -8.967 1.00 87.06 100 ARG A O 1
ATOM 856 N N . GLU A 1 101 ? 5.068 -7.454 -7.968 1.00 86.69 101 GLU A N 1
ATOM 857 C CA . GLU A 1 101 ? 3.683 -7.273 -7.502 1.00 86.69 101 GLU A CA 1
ATOM 858 C C . GLU A 1 101 ? 2.691 -7.118 -8.663 1.00 86.69 101 GLU A C 1
ATOM 860 O O . GLU A 1 101 ? 1.535 -7.507 -8.531 1.00 86.69 101 GLU A O 1
ATOM 865 N N . LEU A 1 102 ? 3.139 -6.555 -9.787 1.00 84.31 102 LEU A N 1
ATOM 866 C CA . LEU A 1 102 ? 2.326 -6.314 -10.978 1.00 84.31 102 LEU A CA 1
ATOM 867 C C . LEU A 1 102 ? 2.328 -7.484 -11.977 1.00 84.31 102 LEU A C 1
ATOM 869 O O . LEU A 1 102 ? 1.543 -7.458 -12.919 1.00 84.31 102 LEU A O 1
ATOM 873 N N . GLY A 1 103 ? 3.181 -8.496 -11.787 1.00 80.44 103 GLY A N 1
ATOM 874 C CA . GLY A 1 103 ? 3.298 -9.640 -12.700 1.00 80.44 103 GLY A CA 1
ATOM 875 C C . GLY A 1 103 ? 3.944 -9.302 -14.048 1.00 80.44 103 GLY A C 1
ATOM 876 O O . GLY A 1 103 ? 3.629 -9.942 -15.049 1.00 80.44 103 GLY A O 1
ATOM 877 N N . VAL A 1 104 ? 4.811 -8.285 -14.064 1.00 74.75 104 VAL A N 1
ATOM 878 C CA . VAL A 1 104 ? 5.488 -7.746 -15.254 1.00 74.75 104 VAL A CA 1
ATOM 879 C C . VAL A 1 104 ? 6.956 -8.146 -15.298 1.00 74.75 104 VAL A C 1
ATOM 881 O O . VAL A 1 104 ? 7.620 -8.070 -14.237 1.00 74.75 104 VAL A O 1
#